Protein AF-A0A6M4G055-F1 (afdb_monomer)

Foldseek 3Di:
DCQLVVQLVVLCVPPNPVRNVVRSVVSVVVVVVVVVVVVVVVVVVVVVD

Secondary structure (DSSP, 8-state):
--HHHHHHHHHHHHHHHHHHHHHHHHHHHHHHHHHHHHHHHHHHHHHT-

Sequence (49 aa):
MILPIIGFLAGQLLAGMDGAWIGAAIGLTGAIGFSAVTFYALLQAGRRR

Solvent-accessible surface area (backbone atoms only — not comparable to full-atom values): 2502 Å² total; per-residue (Å²): 131,60,48,25,56,51,21,20,55,53,17,30,75,76,53,37,73,68,23,16,56,53,22,22,51,51,19,42,50,51,49,52,52,50,51,51,53,52,50,54,50,51,52,54,59,57,72,76,108

Radius of gyrat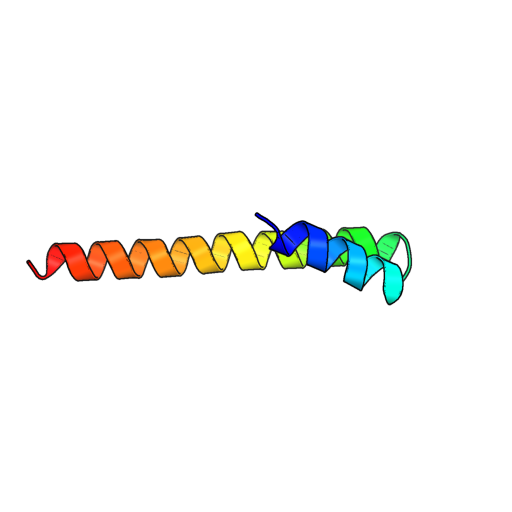ion: 14.84 Å; Cα contacts (8 Å, |Δi|>4): 55; chains: 1; bounding box: 32×12×41 Å

pLDDT: mean 92.7, std 7.11, range [58.78, 96.94]

Mean 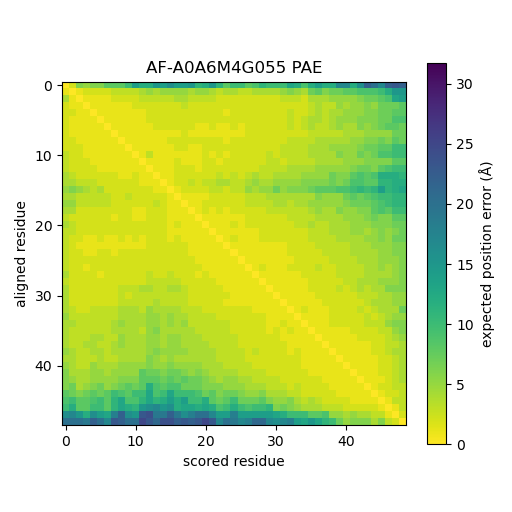predicted aligned error: 3.91 Å

Structure (mmCIF, N/CA/C/O backbone):
data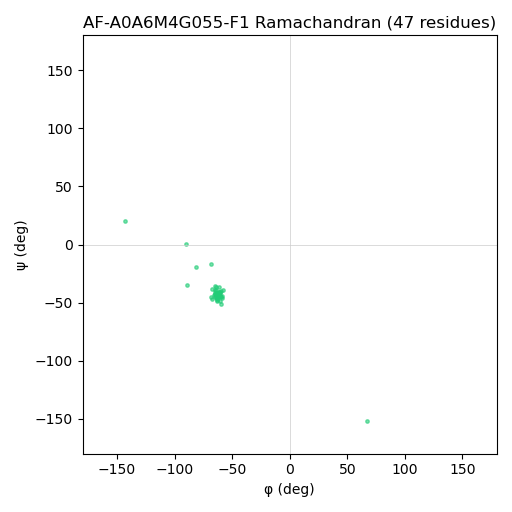_AF-A0A6M4G055-F1
#
_entry.id   AF-A0A6M4G055-F1
#
loop_
_atom_site.group_PDB
_atom_site.id
_atom_site.type_symbol
_atom_site.label_atom_id
_atom_site.label_alt_id
_atom_site.label_comp_id
_atom_site.label_asym_id
_atom_site.label_entity_id
_atom_site.label_seq_id
_atom_site.pdbx_PDB_ins_code
_atom_site.Cartn_x
_atom_site.Cartn_y
_atom_site.Cartn_z
_atom_site.occupancy
_atom_site.B_iso_or_equiv
_atom_site.auth_seq_id
_atom_site.auth_comp_id
_atom_site.auth_asym_id
_atom_site.auth_atom_id
_atom_site.pdbx_PDB_model_num
ATOM 1 N N . MET A 1 1 ? -9.933 2.825 -2.378 1.00 67.06 1 MET A N 1
ATOM 2 C CA . MET A 1 1 ? -9.710 2.250 -3.725 1.00 67.06 1 MET A CA 1
ATOM 3 C C . MET A 1 1 ? -8.532 2.871 -4.486 1.00 67.06 1 MET A C 1
ATOM 5 O O . MET A 1 1 ? -8.234 2.402 -5.569 1.00 67.06 1 MET A O 1
ATOM 9 N N . ILE A 1 2 ? -7.819 3.871 -3.941 1.00 90.56 2 ILE A N 1
ATOM 10 C CA . ILE A 1 2 ? -6.678 4.510 -4.628 1.00 90.56 2 ILE A CA 1
ATOM 11 C C . ILE A 1 2 ? -5.355 3.726 -4.517 1.00 90.56 2 ILE A C 1
ATOM 13 O O . ILE A 1 2 ? -4.456 3.903 -5.328 1.00 90.56 2 ILE A O 1
ATOM 17 N N . LEU A 1 3 ? -5.242 2.818 -3.542 1.00 90.75 3 LEU A N 1
ATOM 18 C CA . LEU A 1 3 ? -4.007 2.082 -3.251 1.00 90.75 3 LEU A CA 1
ATOM 19 C C . LEU A 1 3 ? -3.499 1.189 -4.406 1.00 90.75 3 LEU A C 1
ATOM 21 O O . LEU A 1 3 ? -2.299 1.221 -4.666 1.00 90.75 3 LEU A O 1
ATOM 25 N N . PRO A 1 4 ? -4.353 0.456 -5.153 1.00 91.94 4 PRO A N 1
ATOM 26 C CA . PRO A 1 4 ? -3.910 -0.288 -6.334 1.00 91.94 4 PRO A CA 1
ATOM 27 C C . PRO A 1 4 ? -3.409 0.634 -7.450 1.00 91.94 4 PRO A C 1
ATOM 29 O O . PRO A 1 4 ? -2.454 0.297 -8.134 1.00 91.94 4 PRO A O 1
ATOM 32 N N . ILE A 1 5 ? -4.024 1.812 -7.608 1.00 94.44 5 ILE A N 1
ATOM 33 C CA . ILE A 1 5 ? -3.642 2.801 -8.627 1.00 94.44 5 ILE A CA 1
ATOM 34 C C . ILE A 1 5 ? -2.269 3.389 -8.294 1.00 94.44 5 ILE A C 1
ATOM 36 O O . ILE A 1 5 ? -1.401 3.459 -9.158 1.00 94.44 5 ILE A O 1
ATOM 40 N N . ILE A 1 6 ? -2.042 3.755 -7.029 1.00 95.44 6 ILE A N 1
ATOM 41 C CA . ILE A 1 6 ? -0.727 4.220 -6.566 1.00 95.44 6 ILE A CA 1
ATOM 42 C C . ILE A 1 6 ? 0.315 3.112 -6.743 1.00 95.44 6 ILE A C 1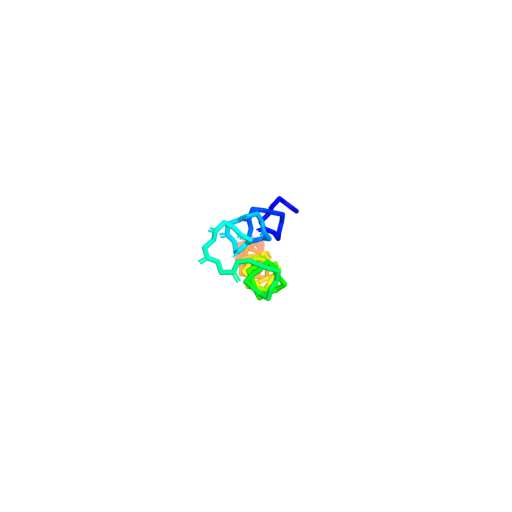
ATOM 44 O O . ILE A 1 6 ? 1.396 3.376 -7.259 1.00 95.44 6 ILE A O 1
ATOM 48 N N . GLY A 1 7 ? -0.024 1.874 -6.370 1.00 94.56 7 GLY A N 1
ATOM 49 C CA . GLY A 1 7 ? 0.848 0.717 -6.557 1.00 94.56 7 GLY A CA 1
ATOM 50 C C . GLY A 1 7 ? 1.216 0.489 -8.023 1.00 94.56 7 GLY A C 1
ATOM 51 O O . GLY A 1 7 ? 2.388 0.291 -8.329 1.00 94.56 7 GLY A O 1
ATOM 52 N N . PHE A 1 8 ? 0.247 0.592 -8.935 1.00 96.50 8 PHE A N 1
ATOM 53 C CA . PHE A 1 8 ? 0.472 0.484 -10.376 1.00 96.50 8 PHE A CA 1
ATOM 54 C C . PHE A 1 8 ? 1.439 1.557 -10.887 1.00 96.50 8 PHE A C 1
ATOM 56 O O . PHE A 1 8 ? 2.425 1.236 -11.545 1.00 96.50 8 PHE A O 1
ATOM 63 N N . LEU A 1 9 ? 1.185 2.827 -10.556 1.00 96.94 9 LEU A N 1
ATOM 64 C CA . LEU A 1 9 ? 2.008 3.951 -11.013 1.00 96.94 9 LEU A CA 1
ATOM 65 C C . LEU A 1 9 ? 3.430 3.889 -10.441 1.00 96.94 9 LEU A C 1
ATOM 67 O O . LEU A 1 9 ? 4.399 4.087 -11.171 1.00 96.94 9 LEU A O 1
ATOM 71 N N . ALA A 1 1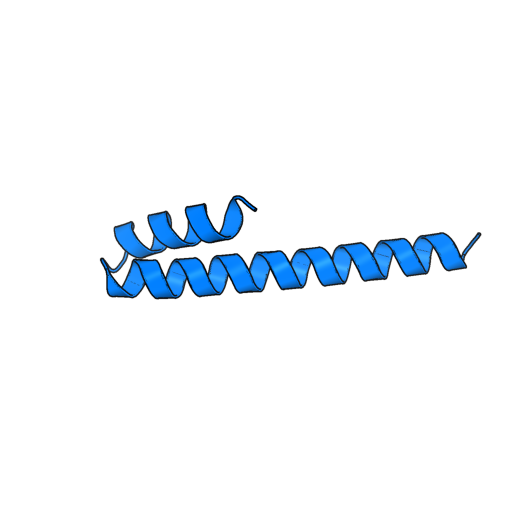0 ? 3.566 3.564 -9.153 1.00 95.56 10 ALA A N 1
ATOM 72 C CA . ALA A 1 10 ? 4.866 3.398 -8.509 1.00 95.56 10 ALA A CA 1
ATOM 73 C C . ALA A 1 10 ? 5.638 2.206 -9.096 1.00 95.56 10 ALA A C 1
ATOM 75 O O . ALA A 1 10 ? 6.828 2.315 -9.381 1.00 95.56 10 ALA A O 1
ATOM 76 N N . GLY A 1 11 ? 4.956 1.084 -9.329 1.00 95.44 11 GLY A N 1
ATOM 77 C CA . GLY A 1 11 ? 5.540 -0.095 -9.959 1.00 95.44 11 GLY A CA 1
ATOM 78 C C . GLY A 1 11 ? 6.006 0.175 -11.390 1.00 95.44 11 GLY A C 1
ATOM 79 O O . GLY A 1 11 ? 7.112 -0.221 -11.759 1.00 95.44 11 GLY A O 1
ATOM 80 N N . GLN A 1 12 ? 5.208 0.916 -12.166 1.00 95.81 12 GLN A N 1
ATOM 81 C CA . GLN A 1 12 ? 5.571 1.338 -13.518 1.00 95.81 12 GLN A CA 1
ATOM 82 C C . GLN A 1 12 ? 6.829 2.206 -13.527 1.00 95.81 12 GLN A C 1
ATOM 84 O O . GLN A 1 12 ? 7.719 1.993 -14.350 1.00 95.81 12 GLN A O 1
ATOM 89 N N . LEU A 1 13 ? 6.913 3.157 -12.597 1.00 96.56 13 LEU A N 1
ATOM 90 C CA . LEU A 1 13 ? 8.054 4.058 -12.474 1.00 96.56 13 LEU A CA 1
ATOM 91 C C . LEU A 1 13 ? 9.355 3.318 -12.124 1.00 96.56 13 LEU A C 1
ATOM 93 O O . LEU A 1 13 ? 10.419 3.701 -12.600 1.00 96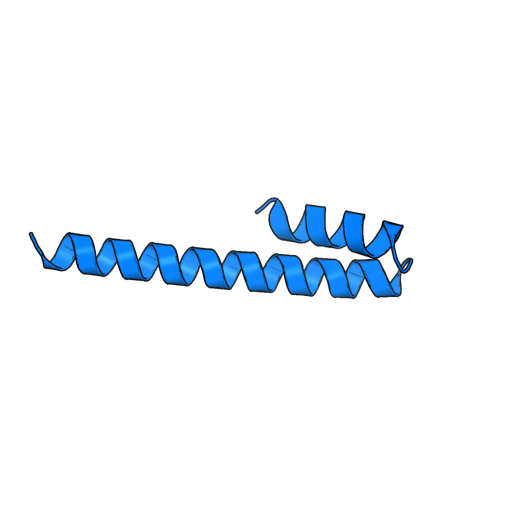.56 13 LEU A O 1
ATOM 97 N N . LEU A 1 14 ? 9.278 2.274 -11.295 1.00 95.50 14 LEU A N 1
ATOM 98 C CA . LEU A 1 14 ? 10.456 1.576 -10.772 1.00 95.50 14 LEU A CA 1
ATOM 99 C C . LEU A 1 14 ? 10.934 0.416 -11.652 1.00 95.50 14 LEU A C 1
ATOM 101 O O . LEU A 1 14 ? 12.132 0.153 -11.707 1.00 95.50 14 LEU A O 1
ATOM 105 N N . ALA A 1 15 ? 10.016 -0.301 -12.302 1.00 94.81 15 ALA A N 1
ATOM 106 C CA . ALA A 1 15 ? 10.331 -1.543 -13.011 1.00 94.81 15 ALA A CA 1
ATOM 107 C C . ALA A 1 15 ? 9.540 -1.723 -14.323 1.00 94.81 15 ALA A C 1
ATOM 109 O O . ALA A 1 15 ? 9.422 -2.834 -14.838 1.00 94.81 15 ALA A O 1
ATOM 110 N N . GLY A 1 16 ? 9.000 -0.639 -14.887 1.00 94.06 16 GLY A N 1
ATOM 111 C CA . GLY A 1 16 ? 8.306 -0.670 -16.173 1.00 94.06 16 GLY A CA 1
ATOM 112 C C . GLY A 1 16 ? 6.993 -1.454 -16.127 1.00 94.06 16 GLY A C 1
ATOM 113 O O . GLY A 1 16 ? 6.320 -1.527 -15.101 1.00 94.06 16 GLY A O 1
ATOM 114 N N . MET A 1 17 ? 6.589 -2.031 -17.259 1.00 94.38 17 MET A N 1
ATOM 115 C CA . MET A 1 17 ? 5.264 -2.646 -17.390 1.00 94.38 17 MET A CA 1
ATOM 116 C C . MET A 1 17 ? 5.057 -3.826 -16.429 1.00 94.38 17 MET A C 1
ATOM 118 O O . MET A 1 17 ? 4.009 -3.901 -15.791 1.00 94.38 17 MET A O 1
ATOM 122 N N . ASP A 1 18 ? 6.064 -4.684 -16.254 1.00 93.00 18 ASP A N 1
ATOM 123 C CA . ASP A 1 18 ? 6.005 -5.803 -15.303 1.00 93.00 18 ASP A CA 1
ATOM 124 C C . ASP A 1 18 ? 5.913 -5.305 -13.854 1.00 93.00 18 ASP A C 1
ATOM 126 O O . ASP A 1 18 ? 5.100 -5.792 -13.063 1.00 93.00 18 ASP A O 1
ATOM 130 N N . GLY A 1 19 ? 6.677 -4.256 -13.527 1.00 95.06 19 GLY A N 1
ATOM 131 C CA . GLY A 1 19 ? 6.593 -3.566 -12.244 1.00 95.06 19 GLY A CA 1
ATOM 132 C C . GLY A 1 19 ? 5.204 -3.007 -11.951 1.00 95.06 19 GLY A C 1
ATOM 133 O O . GLY A 1 19 ? 4.737 -3.096 -10.817 1.00 95.06 19 GLY A O 1
ATOM 134 N N . ALA A 1 20 ? 4.519 -2.470 -12.961 1.00 95.94 20 ALA A N 1
ATOM 135 C CA . ALA A 1 20 ? 3.190 -1.883 -12.821 1.00 95.94 20 ALA A CA 1
ATOM 136 C C . ALA A 1 20 ? 2.143 -2.917 -12.380 1.00 95.94 20 ALA A C 1
ATOM 138 O O . ALA A 1 20 ? 1.381 -2.676 -11.440 1.00 95.94 20 ALA A O 1
ATOM 139 N N . TRP A 1 21 ? 2.133 -4.096 -13.007 1.00 94.69 21 TRP A N 1
ATOM 140 C CA . TRP A 1 21 ? 1.208 -5.176 -12.650 1.00 94.69 21 TRP A CA 1
ATOM 141 C C . TRP A 1 21 ? 1.477 -5.721 -11.247 1.00 94.69 21 TRP A C 1
ATOM 143 O O . TRP A 1 21 ? 0.542 -5.893 -10.460 1.00 94.69 21 TRP A O 1
ATOM 153 N N . ILE A 1 22 ? 2.753 -5.922 -10.902 1.00 96.19 22 ILE A N 1
ATOM 154 C CA . ILE A 1 22 ? 3.161 -6.368 -9.563 1.00 96.19 22 ILE A CA 1
ATOM 155 C C . ILE A 1 22 ? 2.776 -5.318 -8.514 1.00 96.19 22 ILE A C 1
ATOM 157 O O . ILE A 1 22 ? 2.161 -5.644 -7.496 1.00 96.19 22 ILE A O 1
ATOM 161 N N . GLY A 1 23 ? 3.071 -4.045 -8.774 1.00 95.94 23 GLY A N 1
ATOM 162 C CA . GLY A 1 23 ? 2.736 -2.937 -7.885 1.00 95.94 23 GLY A CA 1
ATOM 163 C C . GLY A 1 23 ? 1.229 -2.794 -7.662 1.00 95.94 23 GLY A C 1
ATOM 164 O O . GLY A 1 23 ? 0.788 -2.602 -6.526 1.00 95.94 23 GLY A O 1
ATOM 165 N N . ALA A 1 24 ? 0.418 -2.967 -8.708 1.00 95.56 24 ALA A N 1
ATOM 166 C CA . ALA A 1 24 ? -1.039 -2.979 -8.598 1.00 95.56 24 ALA A CA 1
ATOM 167 C C . ALA A 1 24 ? -1.548 -4.136 -7.727 1.00 95.56 24 ALA A C 1
ATOM 169 O O . ALA A 1 24 ? -2.412 -3.926 -6.871 1.00 95.56 24 ALA A O 1
ATOM 170 N N . ALA A 1 25 ? -0.996 -5.340 -7.908 1.00 96.19 25 ALA A N 1
ATOM 171 C CA . ALA A 1 25 ? -1.364 -6.520 -7.128 1.00 96.19 25 ALA A CA 1
ATOM 172 C C . ALA A 1 25 ? -1.026 -6.353 -5.637 1.00 96.19 25 ALA A C 1
ATOM 174 O O . ALA A 1 25 ? -1.852 -6.664 -4.772 1.00 96.19 25 ALA A O 1
ATOM 175 N N . ILE A 1 26 ? 0.148 -5.796 -5.325 1.00 95.81 26 ILE A N 1
ATOM 176 C CA . ILE A 1 26 ? 0.542 -5.463 -3.949 1.00 95.81 26 ILE A CA 1
ATOM 177 C C . ILE A 1 26 ? -0.407 -4.409 -3.364 1.00 95.81 26 ILE A C 1
ATOM 179 O O . ILE A 1 26 ? -0.932 -4.596 -2.264 1.00 95.81 26 ILE A O 1
ATOM 183 N N . GLY A 1 27 ? -0.685 -3.332 -4.106 1.00 95.56 27 GLY A N 1
ATOM 184 C CA . GLY A 1 27 ? -1.596 -2.272 -3.669 1.00 95.56 27 GLY A CA 1
ATOM 185 C C . GLY A 1 27 ? -3.029 -2.765 -3.432 1.00 95.56 27 GLY A C 1
ATOM 186 O O . GLY A 1 27 ? -3.682 -2.339 -2.478 1.00 95.56 27 GLY A O 1
ATOM 187 N N . LEU A 1 28 ? -3.513 -3.705 -4.246 1.00 95.56 28 LEU A N 1
ATOM 188 C CA . LEU A 1 28 ? -4.806 -4.362 -4.048 1.00 95.56 28 LEU A CA 1
ATOM 189 C C . LEU A 1 28 ? -4.814 -5.247 -2.802 1.00 95.56 28 LEU A C 1
ATOM 191 O O . LEU A 1 28 ? -5.722 -5.136 -1.978 1.00 95.56 28 LEU A O 1
ATOM 195 N N . THR A 1 29 ? -3.783 -6.070 -2.633 1.00 96.19 29 THR A N 1
ATOM 196 C CA . THR A 1 29 ? -3.657 -6.969 -1.479 1.00 96.19 29 THR A CA 1
ATOM 197 C C . THR A 1 29 ? -3.604 -6.179 -0.172 1.00 96.19 29 THR A C 1
ATOM 199 O O . THR A 1 29 ? -4.328 -6.494 0.774 1.00 96.19 29 THR A O 1
ATOM 202 N N . GLY A 1 30 ? -2.826 -5.093 -0.136 1.00 93.88 30 GLY A N 1
ATOM 203 C CA . GLY A 1 30 ? -2.758 -4.192 1.014 1.00 93.88 30 GLY A CA 1
ATOM 204 C C . GLY A 1 30 ? -4.100 -3.528 1.333 1.00 93.88 30 GLY A C 1
ATOM 205 O O . GLY A 1 30 ? -4.479 -3.447 2.500 1.00 93.88 30 GLY A O 1
ATOM 206 N N . ALA A 1 31 ? -4.857 -3.106 0.315 1.00 94.69 31 ALA A N 1
ATOM 207 C CA . ALA A 1 31 ? -6.166 -2.484 0.515 1.00 94.69 31 ALA A CA 1
ATOM 208 C C . ALA A 1 31 ? -7.176 -3.469 1.116 1.00 94.69 31 ALA A C 1
ATOM 210 O O . ALA A 1 31 ? -7.867 -3.124 2.073 1.00 94.69 31 ALA A O 1
ATOM 211 N N . ILE A 1 32 ? -7.226 -4.695 0.587 1.00 95.25 32 ILE A N 1
ATOM 212 C CA . ILE A 1 32 ? -8.106 -5.754 1.096 1.00 95.25 32 ILE A CA 1
ATOM 213 C C . ILE A 1 32 ? -7.726 -6.107 2.536 1.00 95.25 32 ILE A C 1
ATOM 215 O O . ILE A 1 32 ? -8.595 -6.134 3.408 1.00 95.25 32 ILE A O 1
ATOM 219 N N . GLY A 1 33 ? -6.434 -6.323 2.801 1.00 94.44 33 GLY A N 1
ATOM 220 C CA . GLY A 1 33 ? -5.936 -6.640 4.138 1.00 94.44 33 GLY A CA 1
ATOM 221 C C . GLY A 1 33 ? -6.270 -5.549 5.155 1.00 94.44 33 GLY A C 1
ATOM 222 O O . GLY A 1 33 ? -6.804 -5.844 6.224 1.00 94.44 33 GLY A O 1
ATOM 223 N N . PHE A 1 34 ? -6.041 -4.281 4.803 1.00 93.00 34 PHE A N 1
ATOM 224 C CA . PHE A 1 34 ? -6.389 -3.151 5.664 1.00 93.00 34 PHE A CA 1
ATOM 225 C C . PHE A 1 34 ? -7.893 -3.099 5.950 1.00 93.00 34 PHE A C 1
ATOM 227 O O . PHE A 1 34 ? -8.291 -3.037 7.111 1.00 93.00 34 PHE A O 1
ATOM 234 N N . SER A 1 35 ? -8.736 -3.200 4.918 1.00 93.62 35 SER A N 1
ATOM 235 C CA . SER A 1 35 ? -10.192 -3.214 5.091 1.00 93.62 35 SER A CA 1
ATOM 236 C C . SER A 1 35 ? -10.668 -4.371 5.971 1.00 93.62 35 SER A C 1
ATOM 238 O O . SER A 1 35 ? -11.532 -4.160 6.820 1.00 93.62 35 SER A O 1
ATOM 240 N N . ALA A 1 36 ? -10.085 -5.564 5.829 1.00 93.94 36 ALA A N 1
ATOM 241 C CA . ALA A 1 36 ? -10.413 -6.718 6.664 1.00 93.94 36 ALA A CA 1
ATOM 242 C C . ALA A 1 36 ? -10.057 -6.480 8.141 1.00 93.94 36 ALA A C 1
ATOM 244 O O . ALA A 1 36 ? -10.881 -6.734 9.023 1.00 93.94 36 ALA A O 1
ATOM 245 N N . VAL A 1 37 ? -8.867 -5.935 8.417 1.00 95.50 37 VAL A N 1
ATOM 246 C CA . VAL A 1 37 ? -8.439 -5.591 9.784 1.00 95.50 37 VAL A CA 1
ATOM 247 C C . VAL A 1 37 ? -9.339 -4.511 10.384 1.00 95.50 37 VAL A C 1
ATOM 249 O O . VAL A 1 37 ? -9.806 -4.661 11.514 1.00 95.50 37 VAL A O 1
ATOM 252 N N . THR A 1 38 ? -9.635 -3.445 9.633 1.00 94.19 38 THR A N 1
ATOM 253 C CA . THR A 1 38 ? -10.545 -2.382 10.084 1.00 94.19 38 THR A CA 1
ATOM 254 C C . THR A 1 38 ? -11.937 -2.936 10.384 1.00 94.19 38 THR A C 1
ATOM 256 O O . THR A 1 38 ? -12.501 -2.636 11.435 1.00 94.19 38 THR A O 1
ATOM 259 N N . PHE A 1 39 ? -12.480 -3.785 9.511 1.00 94.56 39 PHE A N 1
ATOM 260 C CA . PHE A 1 39 ? -13.787 -4.404 9.714 1.00 94.56 39 PHE A CA 1
ATOM 261 C C . PHE A 1 39 ? -13.817 -5.281 10.971 1.00 94.56 39 PHE A C 1
ATOM 263 O O . PHE A 1 39 ? -14.726 -5.160 11.793 1.00 94.56 39 PHE A O 1
ATOM 270 N N . TYR A 1 40 ? -12.789 -6.106 11.177 1.00 95.75 40 TYR A N 1
ATOM 271 C CA . TYR A 1 40 ? -12.667 -6.930 12.378 1.00 95.75 40 TYR A CA 1
ATOM 272 C C . TYR A 1 40 ? -12.596 -6.087 13.661 1.00 95.75 40 TYR A C 1
ATOM 274 O O . TYR A 1 40 ? -13.260 -6.401 14.653 1.00 95.75 40 TYR A O 1
ATOM 282 N N . ALA A 1 41 ? -11.840 -4.987 13.641 1.00 94.56 41 ALA A N 1
ATOM 283 C CA . ALA A 1 41 ? -11.752 -4.068 14.772 1.00 94.56 41 ALA A CA 1
ATOM 284 C C . ALA A 1 41 ? -13.110 -3.421 15.096 1.00 94.56 41 ALA A C 1
ATOM 286 O O . ALA A 1 41 ? -13.494 -3.352 16.265 1.00 94.56 41 ALA A O 1
ATOM 287 N N . LEU A 1 42 ? -13.865 -3.007 14.072 1.00 94.81 42 LEU A N 1
ATOM 288 C CA . LEU A 1 42 ? -15.209 -2.447 14.237 1.00 94.81 42 LEU A CA 1
ATOM 289 C C . LEU A 1 42 ? -16.189 -3.468 14.827 1.00 94.81 42 LEU A C 1
ATOM 291 O O . LEU A 1 42 ? -16.934 -3.132 15.748 1.00 94.81 42 LEU A O 1
ATOM 295 N N . LEU A 1 43 ? -16.153 -4.721 14.364 1.00 94.62 43 LEU A N 1
ATOM 296 C CA . LEU A 1 43 ? -16.970 -5.796 14.935 1.00 94.62 43 LEU A CA 1
ATOM 297 C C . LEU A 1 43 ? -16.655 -6.030 16.417 1.00 94.62 43 LEU A C 1
ATOM 299 O O . LEU A 1 43 ? -17.570 -6.155 17.231 1.00 94.62 43 LE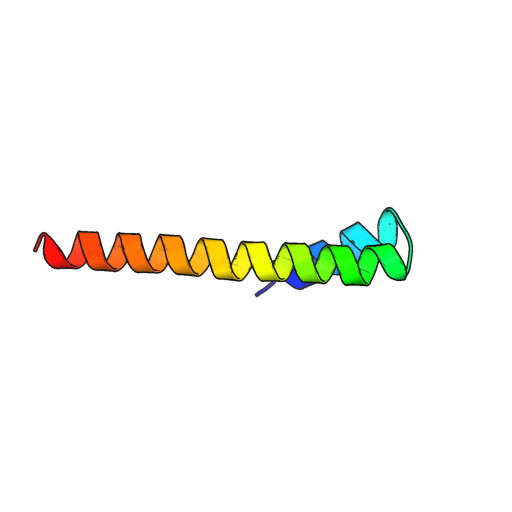U A O 1
ATOM 303 N N . GLN A 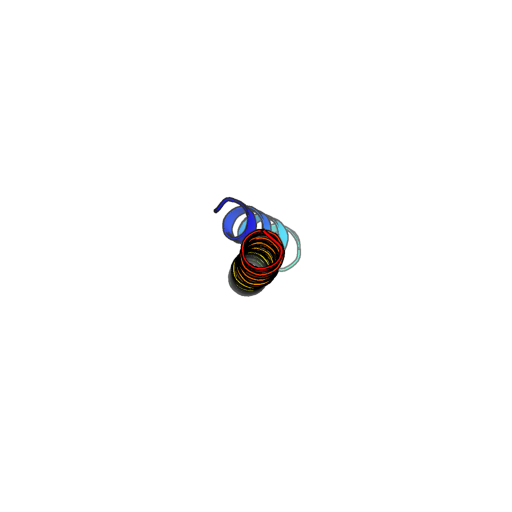1 44 ? -15.373 -6.058 16.791 1.00 92.19 44 GLN A N 1
ATOM 304 C CA . GLN A 1 44 ? -14.986 -6.198 18.196 1.00 92.19 44 GLN A CA 1
ATOM 305 C C . GLN A 1 44 ? -15.419 -5.003 19.049 1.00 92.19 44 GLN A C 1
ATOM 307 O O . GLN A 1 44 ? -15.862 -5.195 20.180 1.00 92.19 44 GLN A O 1
ATOM 312 N N . ALA A 1 45 ? -15.323 -3.783 18.520 1.00 91.50 45 ALA A N 1
ATOM 313 C CA . ALA A 1 45 ? -15.804 -2.591 19.211 1.00 91.50 45 ALA A CA 1
ATOM 314 C C . ALA A 1 45 ? -17.329 -2.626 19.417 1.00 91.50 45 ALA A C 1
ATOM 316 O O . ALA A 1 45 ? -17.805 -2.256 20.489 1.00 91.50 45 ALA A O 1
ATOM 317 N N . GLY A 1 46 ? -18.082 -3.118 18.428 1.00 89.62 46 GLY A N 1
ATOM 318 C CA . GLY A 1 46 ? -19.533 -3.294 18.516 1.00 89.62 46 GLY A CA 1
ATOM 319 C C . GLY A 1 46 ? -19.959 -4.371 19.515 1.00 89.62 46 GLY A C 1
ATOM 320 O O . GLY A 1 46 ? -20.911 -4.162 20.250 1.00 89.62 46 GLY A O 1
ATOM 321 N N . ARG A 1 47 ? -19.221 -5.486 19.611 1.00 88.12 47 ARG A N 1
ATOM 322 C CA . ARG A 1 47 ? -19.492 -6.571 20.578 1.00 88.12 47 ARG A CA 1
ATOM 323 C C . ARG A 1 47 ? -19.252 -6.200 22.044 1.00 88.12 47 ARG A C 1
ATOM 325 O O . ARG A 1 47 ? -19.649 -6.957 22.923 1.00 88.12 47 ARG A O 1
ATOM 332 N N . ARG A 1 48 ? -18.524 -5.112 22.307 1.00 73.38 48 ARG A N 1
ATOM 333 C CA . ARG A 1 48 ? -18.244 -4.610 23.664 1.00 73.38 48 ARG A CA 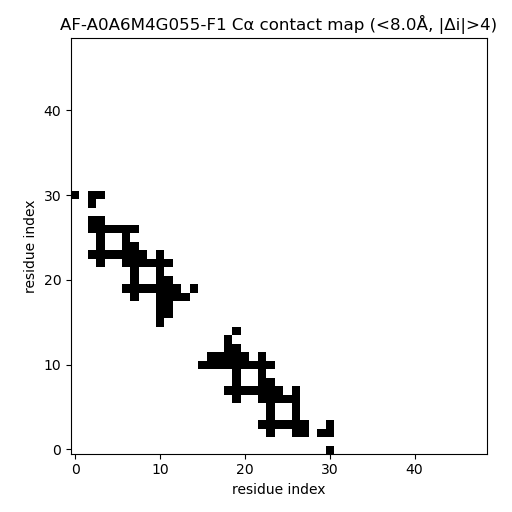1
ATOM 334 C C . ARG A 1 48 ? -19.301 -3.618 24.164 1.00 73.38 48 ARG A C 1
ATOM 336 O O . ARG A 1 48 ? -19.136 -3.096 25.263 1.00 73.38 48 ARG A O 1
ATOM 343 N N . ARG A 1 49 ? -20.327 -3.332 23.362 1.00 58.78 49 ARG A N 1
ATOM 344 C CA . ARG A 1 49 ? -21.512 -2.560 23.748 1.00 58.78 49 ARG A CA 1
ATOM 345 C C . ARG A 1 49 ? -22.692 -3.499 23.927 1.00 58.78 49 ARG A C 1
ATOM 347 O O . ARG A 1 49 ? -23.537 -3.162 24.778 1.00 58.78 49 ARG A O 1
#

Nearest PDB structures (foldseek):
  7ot9-assembly1_A  TM=8.052E-01  e=1.374E+00  Escherichia coli K-12
  7xdi-assembly1_E  TM=6.760E-01  e=9.444E-01  Sulfolobus spindle-shaped virus

Organism: Sphingobium yanoikuyae (NCBI:txid13690)